Protein AF-A0A7V6TLB1-F1 (afdb_monomer)

Structure (mmCIF, N/CA/C/O backbone):
data_AF-A0A7V6TLB1-F1
#
_entry.id   AF-A0A7V6TLB1-F1
#
loop_
_atom_site.group_PDB
_atom_site.id
_atom_site.type_symbol
_atom_site.label_atom_id
_atom_site.label_alt_id
_atom_site.label_comp_id
_atom_site.label_asym_id
_atom_site.label_entity_id
_atom_site.label_seq_id
_atom_site.pdbx_PDB_ins_code
_atom_site.Cartn_x
_atom_site.Cartn_y
_atom_site.Cartn_z
_atom_site.occupancy
_atom_site.B_iso_or_equiv
_atom_site.auth_seq_id
_atom_site.auth_comp_id
_atom_site.auth_asym_id
_atom_site.auth_atom_id
_atom_site.pdbx_PDB_model_num
ATOM 1 N N . MET A 1 1 ? -1.130 -16.378 0.044 1.00 46.06 1 MET A N 1
ATOM 2 C CA . MET A 1 1 ? -2.454 -16.966 -0.266 1.00 46.06 1 MET A CA 1
ATOM 3 C C . MET A 1 1 ? -3.317 -15.870 -0.864 1.00 46.06 1 MET A C 1
ATOM 5 O O . MET A 1 1 ? -3.173 -14.735 -0.438 1.00 46.06 1 MET A O 1
ATOM 9 N N . ALA A 1 2 ? -4.160 -16.179 -1.850 1.00 62.59 2 ALA A N 1
ATOM 10 C CA . ALA A 1 2 ? -5.133 -15.219 -2.373 1.00 62.59 2 ALA A CA 1
ATOM 11 C C . ALA A 1 2 ? -6.343 -15.150 -1.426 1.00 62.59 2 ALA A C 1
ATOM 13 O O . ALA A 1 2 ? -6.939 -16.194 -1.153 1.00 62.59 2 ALA A O 1
ATOM 14 N N . SER A 1 3 ? -6.692 -13.961 -0.920 1.00 75.69 3 SER A N 1
ATOM 15 C CA . SER A 1 3 ? -7.915 -13.768 -0.132 1.00 75.69 3 SER A CA 1
ATOM 16 C C . SER A 1 3 ? -9.128 -13.601 -1.053 1.00 75.69 3 SER A C 1
ATOM 18 O O . SER A 1 3 ? -9.036 -13.065 -2.166 1.00 75.69 3 SER A O 1
ATOM 20 N N . ARG A 1 4 ? -10.270 -14.130 -0.609 1.00 82.75 4 ARG A N 1
ATOM 21 C CA . ARG A 1 4 ? -11.555 -14.032 -1.303 1.00 82.75 4 ARG A CA 1
ATOM 22 C C . ARG A 1 4 ? -12.578 -13.419 -0.365 1.00 82.75 4 ARG A C 1
ATOM 24 O O . ARG A 1 4 ? -12.630 -13.786 0.804 1.00 82.75 4 ARG A O 1
ATOM 31 N N . CYS A 1 5 ? -13.420 -12.560 -0.920 1.00 81.88 5 CYS A N 1
ATOM 32 C CA . CYS A 1 5 ? -14.507 -11.940 -0.177 1.00 81.88 5 CYS A CA 1
ATOM 33 C C . CYS A 1 5 ? -15.659 -12.929 0.046 1.00 81.88 5 CYS A C 1
ATOM 35 O O . CYS A 1 5 ? -15.690 -13.984 -0.596 1.00 81.88 5 CYS A O 1
ATOM 37 N N . PRO A 1 6 ? -16.670 -12.5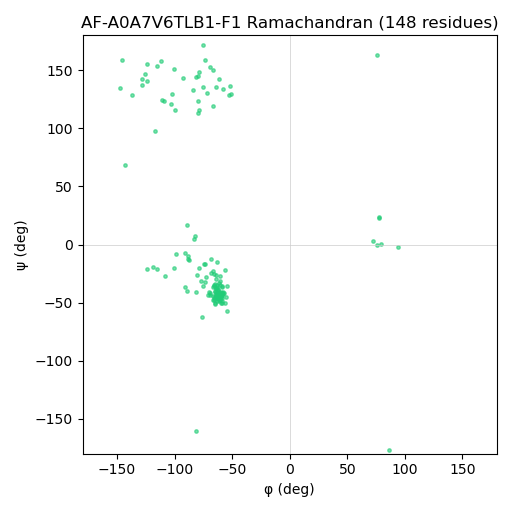80 0.864 1.00 82.31 6 PRO A N 1
ATOM 38 C CA . PRO A 1 6 ? -17.842 -13.432 1.085 1.00 82.31 6 PRO A CA 1
ATOM 39 C C . PRO A 1 6 ? -18.608 -13.813 -0.193 1.00 82.31 6 PRO A C 1
ATOM 41 O O . PRO A 1 6 ? -19.300 -14.823 -0.220 1.00 82.31 6 PRO A O 1
ATOM 44 N N . LEU A 1 7 ? -18.456 -13.036 -1.275 1.00 78.25 7 LEU A N 1
ATOM 45 C CA . LEU A 1 7 ? -19.025 -13.335 -2.596 1.00 78.25 7 LEU A CA 1
ATOM 46 C C . LEU A 1 7 ? -18.158 -14.301 -3.430 1.00 78.25 7 LEU A C 1
ATOM 48 O O . LEU A 1 7 ? -18.434 -14.520 -4.605 1.00 78.25 7 LEU A O 1
ATOM 52 N N . GLY A 1 8 ? -17.068 -14.831 -2.869 1.00 80.88 8 GLY A N 1
ATOM 53 C CA . GLY A 1 8 ? -16.131 -15.735 -3.539 1.00 80.88 8 GLY A CA 1
ATOM 54 C C . GLY A 1 8 ? -15.176 -15.061 -4.531 1.00 80.88 8 GLY A C 1
ATOM 55 O O . GLY A 1 8 ? -14.329 -15.741 -5.112 1.00 80.88 8 GLY A O 1
ATOM 56 N N . MET A 1 9 ? -15.261 -13.743 -4.725 1.00 83.25 9 MET A N 1
ATOM 57 C CA . MET A 1 9 ? -14.399 -12.994 -5.650 1.00 83.25 9 MET A CA 1
ATOM 58 C C . MET A 1 9 ? -13.018 -12.728 -5.035 1.00 83.25 9 MET A C 1
ATOM 60 O O . MET A 1 9 ? -12.951 -12.539 -3.816 1.00 83.25 9 MET A O 1
ATOM 64 N N . PRO A 1 10 ? -11.936 -12.669 -5.840 1.00 84.31 10 PRO A N 1
ATOM 65 C CA . PRO A 1 10 ? -10.642 -12.173 -5.376 1.00 84.31 10 PRO A CA 1
ATOM 66 C C . PRO A 1 10 ? -10.800 -10.803 -4.713 1.00 84.31 10 PRO A C 1
ATOM 68 O O . PRO A 1 10 ? -11.539 -9.957 -5.213 1.00 84.31 10 PRO A O 1
ATOM 71 N N . GLU A 1 11 ? -10.138 -10.592 -3.580 1.00 87.38 11 GLU A N 1
ATOM 72 C CA . GLU A 1 11 ? -10.157 -9.280 -2.925 1.00 87.38 11 GLU A CA 1
ATOM 73 C C . GLU A 1 11 ? -9.044 -8.381 -3.418 1.00 87.38 11 GLU A C 1
ATOM 75 O O . GLU A 1 11 ? -9.291 -7.202 -3.649 1.00 87.38 11 GLU A O 1
ATOM 80 N N . THR A 1 12 ? -7.857 -8.940 -3.635 1.00 90.38 12 THR A N 1
ATOM 81 C CA . THR A 1 12 ? -6.678 -8.188 -4.050 1.00 90.38 12 THR A CA 1
ATOM 82 C C . THR A 1 12 ? -6.044 -8.824 -5.277 1.00 90.38 12 THR A C 1
ATOM 84 O O . THR A 1 12 ? -5.881 -10.044 -5.339 1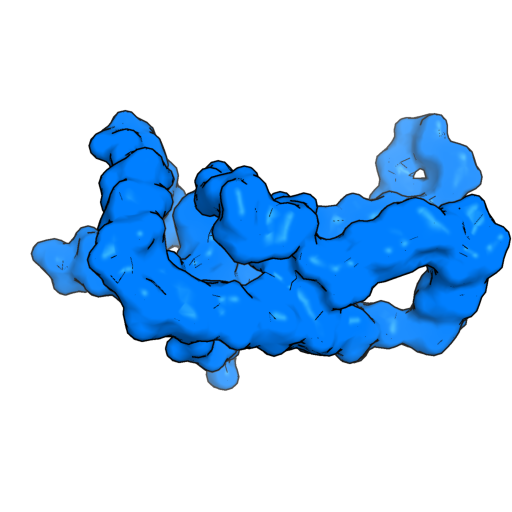.00 90.38 12 THR A O 1
ATOM 87 N N . ILE A 1 13 ? -5.645 -7.990 -6.235 1.00 90.94 13 ILE A N 1
ATOM 88 C CA . ILE A 1 13 ? -4.789 -8.380 -7.359 1.00 90.94 13 ILE A CA 1
ATOM 89 C C . ILE A 1 13 ? -3.416 -7.723 -7.235 1.00 90.94 13 ILE A C 1
ATOM 91 O O . ILE A 1 13 ? -3.263 -6.698 -6.570 1.00 90.94 13 ILE A O 1
ATOM 95 N N . ILE A 1 14 ? -2.432 -8.327 -7.896 1.00 91.06 14 ILE A N 1
ATOM 96 C CA . ILE A 1 14 ? -1.081 -7.789 -8.032 1.00 91.06 14 ILE A CA 1
ATOM 97 C C . ILE A 1 14 ? -0.956 -7.198 -9.434 1.00 91.06 14 ILE A C 1
ATOM 99 O O . ILE A 1 14 ? -1.291 -7.865 -10.412 1.00 91.06 14 ILE A O 1
ATOM 103 N N . THR A 1 15 ? -0.478 -5.964 -9.530 1.00 88.81 15 THR A N 1
ATOM 104 C CA . THR A 1 15 ? -0.220 -5.268 -10.794 1.00 88.81 15 THR A CA 1
ATOM 105 C C . THR A 1 15 ? 1.267 -4.991 -10.964 1.00 88.81 15 THR A C 1
ATOM 107 O O . THR A 1 15 ? 1.997 -4.851 -9.980 1.00 88.81 15 THR A O 1
ATOM 110 N N . SER A 1 16 ? 1.714 -4.877 -12.217 1.00 88.50 16 SER A N 1
ATOM 111 C CA . SER A 1 16 ? 3.099 -4.499 -12.501 1.00 88.50 16 SER A CA 1
ATOM 112 C C . SER A 1 16 ? 3.410 -3.092 -11.948 1.00 88.50 16 SER A C 1
ATOM 114 O O . SER A 1 16 ? 2.546 -2.209 -11.999 1.00 88.50 16 SER A O 1
ATOM 116 N N . PRO A 1 17 ? 4.627 -2.854 -11.419 1.00 87.06 17 PRO A N 1
ATOM 117 C CA . PRO A 1 17 ? 5.101 -1.535 -10.995 1.00 87.06 17 PRO A CA 1
ATOM 118 C C . PRO A 1 17 ? 5.222 -0.515 -12.127 1.00 87.06 17 PRO A C 1
ATOM 120 O O . PRO A 1 17 ? 5.367 0.675 -11.836 1.00 87.06 17 PRO A O 1
ATOM 123 N N . VAL A 1 18 ? 5.191 -0.976 -13.378 1.00 88.62 18 VAL A N 1
ATOM 124 C CA . VAL A 1 18 ? 5.143 -0.173 -14.600 1.00 88.62 18 VAL A CA 1
ATOM 125 C C . VAL A 1 18 ? 3.991 -0.652 -15.474 1.00 88.62 18 VAL A C 1
ATOM 127 O O . VAL A 1 18 ? 3.696 -1.843 -15.545 1.00 88.62 18 VAL A O 1
ATOM 130 N N . VAL A 1 19 ? 3.314 0.276 -16.134 1.00 88.00 19 VAL A N 1
ATOM 131 C CA . VAL A 1 19 ? 2.211 -0.029 -17.052 1.00 88.00 19 VAL A CA 1
ATOM 132 C C . VAL A 1 19 ? 2.498 0.566 -18.415 1.00 88.00 19 VAL A C 1
ATOM 134 O O . VAL A 1 19 ? 3.253 1.531 -18.521 1.00 88.00 19 VAL A O 1
ATOM 137 N N . THR A 1 20 ? 1.898 -0.003 -19.461 1.00 87.56 20 THR A N 1
ATOM 138 C CA . THR A 1 20 ? 1.976 0.568 -20.809 1.00 87.56 20 THR A CA 1
ATOM 139 C C . THR A 1 20 ? 1.584 2.035 -20.761 1.00 87.56 20 THR A C 1
ATOM 141 O O . THR A 1 20 ? 0.548 2.389 -20.191 1.00 87.56 20 THR A O 1
ATOM 144 N N . ALA A 1 21 ? 2.430 2.878 -21.342 1.00 86.12 21 ALA A N 1
ATOM 145 C CA . ALA A 1 21 ? 2.215 4.303 -21.274 1.00 86.12 21 ALA A CA 1
ATOM 146 C C . ALA A 1 21 ? 0.956 4.707 -22.041 1.00 86.12 21 ALA A C 1
ATOM 148 O O . ALA A 1 21 ? 0.546 4.082 -23.026 1.00 86.12 21 ALA A O 1
ATOM 149 N N . ARG A 1 22 ? 0.330 5.784 -21.575 1.00 86.81 22 ARG A N 1
ATOM 150 C CA . ARG A 1 22 ? -0.877 6.322 -22.199 1.00 86.81 22 ARG A CA 1
ATOM 151 C C . ARG A 1 22 ? -0.540 6.925 -23.567 1.00 86.81 22 ARG A C 1
ATOM 153 O O . ARG A 1 22 ? 0.575 7.414 -23.758 1.00 86.81 22 ARG A O 1
ATOM 160 N N . PRO A 1 23 ? -1.496 6.963 -24.513 1.00 87.38 23 PRO A N 1
ATOM 161 C CA . PRO A 1 23 ? -1.282 7.629 -25.793 1.00 87.38 23 PRO A CA 1
ATOM 162 C C . PRO A 1 23 ? -0.796 9.073 -25.603 1.00 87.38 23 PRO A C 1
ATOM 164 O O . PRO A 1 23 ? -1.413 9.843 -24.869 1.00 87.38 23 PRO A O 1
ATOM 167 N N . GLY A 1 24 ? 0.304 9.430 -26.271 1.00 83.88 24 GLY A N 1
ATOM 168 C CA . GLY A 1 24 ? 0.922 10.757 -26.172 1.00 83.88 24 GLY A CA 1
ATOM 169 C C . GLY A 1 24 ? 2.050 10.875 -25.141 1.00 83.88 24 GLY A C 1
ATOM 170 O O . GLY A 1 24 ? 2.666 11.935 -25.059 1.00 83.88 24 GLY A O 1
ATOM 171 N N . PHE A 1 25 ? 2.354 9.812 -24.393 1.00 84.31 25 PHE A N 1
ATOM 172 C CA . PHE A 1 25 ? 3.585 9.727 -23.607 1.00 84.31 25 PHE A CA 1
ATOM 173 C C . PHE A 1 25 ? 4.767 9.332 -24.507 1.00 84.31 25 PHE A C 1
ATOM 175 O O . PHE A 1 25 ? 4.588 8.588 -25.473 1.00 84.31 25 PHE A O 1
ATOM 182 N N . ALA A 1 26 ? 5.962 9.857 -24.233 1.00 83.31 26 ALA A N 1
ATOM 183 C CA . ALA A 1 26 ? 7.135 9.635 -25.084 1.00 83.31 26 ALA A CA 1
ATOM 184 C C . ALA A 1 26 ? 7.781 8.256 -24.845 1.00 83.31 26 ALA A C 1
ATOM 186 O O . ALA A 1 26 ? 8.538 7.752 -25.673 1.00 83.31 26 ALA A O 1
ATOM 187 N N . GLU A 1 27 ? 7.494 7.664 -23.696 1.00 85.38 27 GLU A N 1
ATOM 188 C CA . GLU A 1 27 ? 8.080 6.452 -23.161 1.00 85.38 27 GLU A CA 1
ATOM 189 C C . GLU A 1 27 ? 7.154 5.249 -23.394 1.00 85.38 27 GLU A C 1
ATOM 191 O O . GLU A 1 27 ? 5.936 5.410 -23.423 1.00 85.38 27 GLU A O 1
ATOM 196 N N . PRO A 1 28 ? 7.693 4.024 -23.523 1.00 83.81 28 PRO A N 1
ATOM 197 C CA . PRO A 1 28 ? 6.885 2.819 -23.727 1.00 83.81 28 PRO A CA 1
ATOM 198 C C . PRO A 1 28 ? 6.043 2.430 -22.499 1.00 83.81 28 PRO A C 1
ATOM 200 O O . PRO A 1 28 ? 5.015 1.761 -22.630 1.00 83.81 28 PRO A O 1
ATOM 203 N N . PHE A 1 29 ? 6.463 2.843 -21.303 1.00 86.06 29 PHE A N 1
ATOM 204 C CA . PHE A 1 29 ? 5.784 2.556 -20.043 1.00 86.06 29 PHE A CA 1
ATOM 205 C C . PHE A 1 29 ? 5.909 3.716 -19.050 1.00 86.06 29 PHE A C 1
ATOM 207 O O . PHE A 1 29 ? 6.807 4.548 -19.162 1.00 86.06 29 PHE A O 1
ATOM 214 N N . GLU A 1 30 ? 5.000 3.756 -18.075 1.00 85.44 30 GLU A N 1
ATOM 215 C CA . GLU A 1 30 ? 4.967 4.732 -16.982 1.00 85.44 30 GLU A CA 1
ATOM 216 C C . GLU A 1 30 ? 4.932 4.033 -15.605 1.00 85.44 30 GLU A C 1
ATOM 218 O O . GLU A 1 30 ? 4.340 2.953 -15.482 1.00 85.44 30 GLU A O 1
ATOM 223 N N . PRO A 1 31 ? 5.543 4.608 -14.548 1.00 84.50 31 PRO A N 1
ATOM 224 C CA . PRO A 1 31 ? 5.491 4.039 -13.206 1.00 84.50 31 PRO A CA 1
ATOM 225 C C . PRO A 1 31 ? 4.070 4.023 -12.651 1.00 84.50 31 PRO A C 1
ATOM 227 O O . PRO A 1 31 ? 3.350 5.021 -12.684 1.00 84.50 31 PRO A O 1
ATOM 230 N N . PHE A 1 32 ? 3.697 2.905 -12.041 1.00 84.94 32 PHE A N 1
ATOM 231 C CA . PHE A 1 32 ? 2.399 2.725 -11.416 1.00 84.94 32 PHE A CA 1
ATOM 232 C C . PHE A 1 32 ? 2.521 2.692 -9.889 1.00 84.94 32 PHE A C 1
ATOM 234 O O . PHE A 1 32 ? 3.275 1.880 -9.349 1.00 84.94 32 PHE A O 1
ATOM 241 N N . PRO A 1 33 ? 1.808 3.566 -9.156 1.00 77.50 33 PRO A N 1
ATOM 242 C CA . PRO A 1 33 ? 2.110 3.850 -7.753 1.00 77.50 33 PRO A CA 1
ATOM 243 C C . PRO A 1 33 ? 1.723 2.724 -6.789 1.00 77.50 33 PRO A C 1
ATOM 245 O O . PRO A 1 33 ? 2.146 2.729 -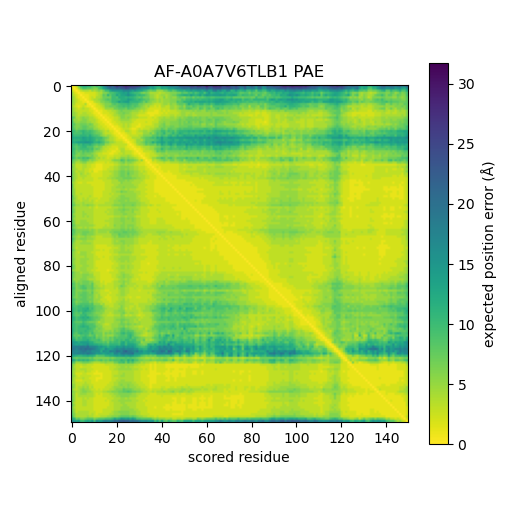5.636 1.00 77.50 33 PRO A O 1
ATOM 248 N N . THR A 1 34 ? 0.873 1.782 -7.194 1.00 82.50 34 THR A N 1
ATOM 249 C CA . THR A 1 34 ? 0.344 0.755 -6.288 1.00 82.50 34 THR A CA 1
ATOM 250 C C . THR A 1 34 ? 0.347 -0.610 -6.951 1.00 82.50 34 THR A C 1
ATOM 252 O O . THR A 1 34 ? -0.177 -0.757 -8.045 1.00 82.50 34 THR A O 1
ATOM 255 N N . VAL A 1 35 ? 0.929 -1.590 -6.261 1.00 89.62 35 VAL A N 1
ATOM 256 C CA . VAL A 1 35 ? 1.076 -2.981 -6.702 1.00 89.62 35 VAL A CA 1
ATOM 257 C C . VAL A 1 35 ? -0.102 -3.837 -6.247 1.00 89.62 35 VAL A C 1
ATOM 259 O O . VAL A 1 35 ? -0.533 -4.716 -6.981 1.00 89.62 35 VAL A O 1
ATOM 262 N N . PHE A 1 36 ? -0.641 -3.590 -5.050 1.00 91.38 36 PHE A N 1
ATOM 263 C CA . PHE A 1 36 ? -1.794 -4.324 -4.527 1.00 91.38 36 PHE A CA 1
ATOM 264 C C . PHE A 1 36 ? -3.072 -3.521 -4.722 1.00 91.38 36 PHE A C 1
ATOM 266 O O . PHE A 1 36 ? -3.241 -2.457 -4.131 1.00 91.38 36 PHE A O 1
ATOM 273 N N . TRP A 1 37 ? -3.979 -4.045 -5.540 1.00 90.38 37 TRP A N 1
ATOM 274 C CA . TRP A 1 37 ? -5.241 -3.390 -5.866 1.00 90.38 37 TRP A CA 1
ATOM 275 C C . TRP A 1 37 ? -6.418 -4.129 -5.265 1.00 90.38 37 TRP A C 1
ATOM 277 O O . TRP A 1 37 ? -6.615 -5.311 -5.545 1.00 90.38 37 TRP A O 1
ATOM 287 N N . LEU A 1 38 ? -7.222 -3.411 -4.482 1.00 91.94 38 LEU A N 1
ATOM 288 C CA . LEU A 1 38 ? -8.487 -3.922 -3.977 1.00 91.94 38 LEU A CA 1
ATOM 289 C C . LEU A 1 38 ? -9.496 -4.007 -5.129 1.00 91.94 38 LEU A C 1
ATOM 291 O O . LEU A 1 38 ? -9.684 -3.048 -5.873 1.00 91.94 38 LEU A O 1
ATOM 295 N N . THR A 1 39 ? -10.151 -5.153 -5.268 1.00 92.12 39 THR A N 1
ATOM 296 C CA . THR A 1 39 ? -11.063 -5.463 -6.382 1.00 92.12 39 THR A CA 1
ATOM 297 C C . THR A 1 39 ? -12.461 -5.855 -5.924 1.00 92.12 39 THR A C 1
ATOM 299 O O . THR A 1 39 ? -13.412 -5.704 -6.690 1.00 92.12 39 THR A O 1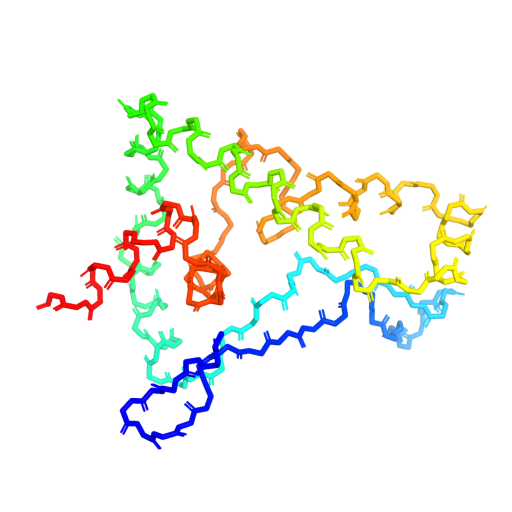
ATOM 302 N N . CYS A 1 40 ? -12.635 -6.297 -4.674 1.00 91.38 40 CYS A N 1
ATOM 303 C CA . CYS A 1 40 ? -13.958 -6.614 -4.144 1.00 91.38 40 CYS A CA 1
ATOM 304 C C . CYS A 1 40 ? -14.820 -5.337 -4.024 1.00 91.38 40 CYS A C 1
ATOM 306 O O . CYS A 1 40 ? -14.486 -4.461 -3.222 1.00 91.38 40 CYS A O 1
ATOM 308 N N . PRO A 1 41 ? -15.975 -5.232 -4.715 1.00 91.19 41 PRO A N 1
ATOM 309 C CA . PRO A 1 41 ? -16.815 -4.032 -4.655 1.00 91.19 41 PRO A CA 1
ATOM 310 C C . PRO A 1 41 ? -17.351 -3.725 -3.253 1.00 91.19 41 PRO A C 1
ATOM 312 O O . PRO A 1 41 ? -17.534 -2.561 -2.905 1.00 91.19 41 PRO A O 1
ATOM 315 N N . GLY A 1 42 ? -17.618 -4.761 -2.450 1.00 91.12 42 GLY A N 1
ATOM 316 C CA . GLY A 1 42 ? -18.054 -4.606 -1.061 1.00 91.12 42 GLY A CA 1
ATOM 317 C C . GLY A 1 42 ? -16.965 -3.970 -0.202 1.00 91.12 42 GLY A C 1
ATOM 318 O O . GLY A 1 42 ? -17.213 -2.952 0.438 1.00 91.12 42 GLY A O 1
ATOM 319 N N . ALA A 1 43 ? -15.751 -4.518 -0.274 1.00 92.06 43 ALA A N 1
ATOM 320 C CA . ALA A 1 43 ? -14.593 -3.991 0.434 1.00 92.06 43 ALA A CA 1
ATOM 321 C C . ALA A 1 43 ? -14.252 -2.561 -0.012 1.00 92.06 43 ALA A C 1
ATOM 323 O O . ALA A 1 43 ? -14.061 -1.693 0.831 1.00 92.06 43 ALA A O 1
ATOM 324 N N . ILE A 1 44 ? -14.260 -2.284 -1.322 1.00 94.44 44 ILE A N 1
ATOM 325 C CA . ILE A 1 44 ? -14.020 -0.937 -1.862 1.00 94.44 44 ILE A CA 1
ATOM 326 C C . ILE A 1 44 ? -15.001 0.068 -1.258 1.00 94.44 44 ILE A C 1
ATOM 328 O O . ILE A 1 44 ? -14.567 1.093 -0.739 1.00 94.44 44 ILE A O 1
ATOM 332 N N . ARG A 1 45 ? -16.309 -0.232 -1.275 1.00 94.81 45 ARG A N 1
ATOM 333 C CA . ARG A 1 45 ? -17.330 0.661 -0.704 1.00 94.81 45 ARG A CA 1
ATOM 334 C C . ARG A 1 45 ? -17.144 0.874 0.795 1.00 94.81 45 ARG A C 1
ATOM 336 O O . ARG A 1 45 ? -17.305 1.996 1.264 1.00 94.81 45 ARG A O 1
ATOM 343 N N . ALA A 1 46 ? -16.823 -0.184 1.533 1.00 94.94 46 ALA A N 1
ATOM 344 C CA . ALA A 1 46 ? -16.643 -0.103 2.975 1.00 94.94 46 ALA A CA 1
ATOM 345 C C . ALA A 1 46 ? -15.415 0.750 3.343 1.00 94.94 46 ALA A C 1
ATOM 347 O O . ALA A 1 46 ? -15.520 1.654 4.167 1.00 94.94 46 ALA A O 1
ATOM 348 N N . VAL A 1 47 ? -14.288 0.554 2.651 1.00 96.06 47 VAL A N 1
ATOM 349 C CA . VAL A 1 47 ? -13.090 1.390 2.818 1.00 96.06 47 VAL A CA 1
ATOM 350 C C . VAL A 1 47 ? -13.359 2.841 2.409 1.00 96.06 47 VAL A C 1
ATOM 352 O O . VAL A 1 47 ? -12.996 3.753 3.144 1.00 96.06 47 VAL A O 1
ATOM 355 N N . SER A 1 48 ? -14.054 3.081 1.292 1.00 96.06 48 SER A N 1
ATOM 356 C CA . SER A 1 48 ? -14.417 4.441 0.865 1.00 96.06 48 SER A CA 1
ATOM 357 C C . SER A 1 48 ? -15.288 5.167 1.890 1.00 96.06 48 SER A C 1
ATOM 359 O O . SER A 1 48 ? -15.156 6.376 2.061 1.00 96.06 48 SER A O 1
ATOM 361 N N . ARG A 1 49 ? -16.167 4.445 2.595 1.00 97.06 49 ARG A N 1
ATOM 362 C CA . ARG A 1 49 ? -16.942 5.019 3.697 1.00 97.06 49 ARG A CA 1
ATOM 363 C C . ARG A 1 49 ? -16.034 5.457 4.847 1.00 97.06 49 ARG A C 1
ATOM 365 O O . ARG A 1 49 ? -16.209 6.566 5.341 1.00 97.06 49 ARG A O 1
ATOM 372 N N . LEU A 1 50 ? -15.050 4.640 5.229 1.00 97.12 50 LEU A N 1
ATOM 373 C CA . LEU A 1 50 ? -14.080 5.028 6.257 1.00 97.12 50 LEU A CA 1
ATOM 374 C C . LEU A 1 50 ? -13.302 6.291 5.846 1.00 97.12 50 LEU A C 1
ATOM 376 O O . LEU A 1 50 ? -13.138 7.218 6.638 1.00 97.12 50 LEU A O 1
ATOM 380 N N . GLU A 1 51 ? -12.854 6.375 4.594 1.00 96.19 51 GLU A N 1
ATOM 381 C CA . GLU A 1 51 ? -12.172 7.577 4.100 1.00 96.19 51 GLU A CA 1
ATOM 382 C C . GLU A 1 51 ? -13.070 8.821 4.177 1.00 96.19 51 GLU A C 1
ATOM 384 O O . GLU A 1 51 ? -12.628 9.861 4.666 1.00 96.19 51 GLU A O 1
ATOM 389 N N . ALA A 1 52 ? -14.344 8.704 3.786 1.00 96.12 52 ALA A N 1
ATOM 390 C CA . ALA A 1 52 ? -15.319 9.792 3.880 1.00 96.12 52 ALA A CA 1
ATOM 391 C C . ALA A 1 52 ? -15.614 10.225 5.331 1.00 96.12 52 ALA A C 1
ATOM 393 O O . ALA A 1 52 ? -15.907 11.390 5.584 1.00 96.12 52 ALA A O 1
ATOM 394 N N . GLU A 1 53 ? -15.501 9.308 6.293 1.00 96.75 53 GLU A N 1
ATOM 395 C CA . GLU A 1 53 ? -15.635 9.569 7.735 1.00 96.75 53 GLU A CA 1
ATOM 396 C C . GLU A 1 53 ? -14.341 10.125 8.380 1.00 96.75 53 GLU A C 1
ATOM 398 O O . GLU A 1 53 ? -14.254 10.268 9.607 1.00 96.75 53 GLU A O 1
ATOM 403 N N . GLY A 1 54 ? -13.323 10.441 7.569 1.00 95.62 54 GLY A N 1
ATOM 404 C CA . GLY A 1 54 ? -12.077 11.067 8.013 1.00 95.62 54 GLY A CA 1
ATOM 405 C C . GLY A 1 54 ? -11.104 10.107 8.698 1.00 95.62 54 GLY A C 1
ATOM 406 O O . GLY A 1 54 ? -10.255 10.541 9.479 1.00 95.62 54 GLY A O 1
ATOM 407 N N . TRP A 1 55 ? -11.212 8.798 8.446 1.00 96.56 55 TRP A N 1
ATOM 408 C CA . TRP A 1 55 ? -10.337 7.814 9.091 1.00 96.56 55 TRP A CA 1
ATOM 409 C C . TRP A 1 55 ? -8.871 7.915 8.671 1.00 96.56 55 TRP A C 1
ATOM 411 O O . TRP A 1 55 ? -8.023 7.520 9.461 1.00 96.56 55 TRP A O 1
ATOM 421 N N . ILE A 1 56 ? -8.549 8.488 7.504 1.00 93.94 56 ILE A N 1
ATOM 422 C CA . ILE A 1 56 ? -7.151 8.728 7.099 1.00 93.94 56 ILE A CA 1
ATOM 423 C C . ILE A 1 56 ? -6.427 9.539 8.178 1.00 93.94 56 ILE A C 1
ATOM 425 O O . ILE A 1 56 ? -5.479 9.041 8.775 1.00 93.94 56 ILE A O 1
ATOM 429 N N . THR A 1 57 ? -6.948 10.720 8.517 1.00 93.69 57 THR A N 1
ATOM 430 C CA . THR A 1 57 ? -6.345 11.598 9.528 1.00 93.69 57 THR A CA 1
ATOM 431 C C . THR A 1 57 ? -6.303 10.942 10.907 1.00 93.69 57 THR A C 1
ATOM 433 O O . THR A 1 57 ? -5.304 11.049 11.608 1.00 93.69 57 THR A O 1
ATOM 436 N N . LYS A 1 58 ? -7.348 10.198 11.296 1.00 95.50 58 LYS A N 1
ATOM 437 C CA . LYS A 1 58 ? -7.362 9.475 12.582 1.00 95.50 58 LYS A CA 1
ATOM 438 C C . LYS A 1 58 ? -6.262 8.413 12.655 1.00 95.50 58 LYS A C 1
ATOM 440 O O . LYS A 1 58 ? -5.621 8.268 13.693 1.00 95.50 58 LYS A O 1
ATOM 445 N N . LEU A 1 59 ? -6.055 7.661 11.573 1.00 95.25 59 LEU A N 1
ATOM 446 C CA . LEU A 1 59 ? -5.016 6.635 11.511 1.00 95.25 59 LEU A CA 1
ATOM 447 C C . LEU A 1 59 ? -3.615 7.245 11.385 1.00 95.25 59 LEU A C 1
ATOM 449 O O . LEU A 1 59 ? -2.685 6.682 11.948 1.00 95.25 59 LEU A O 1
ATOM 453 N N . GLU A 1 60 ? -3.463 8.395 10.723 1.00 93.69 60 GLU A N 1
ATOM 454 C CA . GLU A 1 60 ? -2.215 9.171 10.724 1.00 93.69 60 GLU A CA 1
ATOM 455 C C . GLU A 1 60 ? -1.845 9.639 12.133 1.00 93.69 60 GLU A C 1
ATOM 457 O O . GLU A 1 60 ? -0.720 9.413 12.572 1.00 93.69 60 GLU A O 1
ATOM 462 N N . THR A 1 61 ? -2.792 10.232 12.869 1.00 94.06 61 THR A N 1
ATOM 463 C CA . THR A 1 61 ? -2.581 10.637 14.267 1.00 94.06 61 THR A CA 1
ATOM 464 C C . THR A 1 61 ? -2.203 9.439 15.127 1.00 94.06 61 THR A C 1
ATOM 466 O O . THR A 1 61 ? -1.180 9.471 15.802 1.00 94.06 61 THR A O 1
ATOM 469 N N . ARG A 1 62 ? -2.959 8.339 15.027 1.00 94.69 62 ARG A N 1
ATOM 470 C CA . ARG A 1 62 ? -2.650 7.102 15.751 1.00 94.69 62 ARG A CA 1
ATOM 471 C C . ARG A 1 62 ? -1.249 6.578 15.432 1.00 94.69 62 ARG A C 1
ATOM 473 O O . ARG A 1 62 ? -0.557 6.115 16.328 1.00 94.69 62 ARG A O 1
ATOM 480 N N . LEU A 1 63 ? -0.842 6.627 14.165 1.00 93.75 63 LEU A N 1
ATOM 481 C CA . LEU A 1 63 ? 0.480 6.187 13.731 1.00 93.75 63 LEU A CA 1
ATOM 482 C C . LEU A 1 63 ? 1.598 7.076 14.287 1.00 93.75 63 LEU A C 1
ATOM 484 O O . LEU A 1 63 ? 2.659 6.563 14.623 1.00 93.75 63 LEU A O 1
ATOM 488 N N . ALA A 1 64 ? 1.364 8.384 14.390 1.00 91.81 64 ALA A N 1
ATOM 489 C CA . ALA A 1 64 ? 2.321 9.332 14.957 1.00 91.81 64 ALA A CA 1
ATOM 490 C C . ALA A 1 64 ? 2.451 9.217 16.487 1.00 91.81 64 ALA A C 1
ATOM 492 O O . ALA A 1 64 ? 3.500 9.539 17.041 1.00 91.81 64 ALA A O 1
ATOM 493 N N . GLU A 1 65 ? 1.396 8.771 17.170 1.00 94.50 65 GLU A N 1
ATOM 494 C CA . GLU A 1 65 ? 1.353 8.620 18.630 1.00 94.50 65 GLU A CA 1
ATOM 495 C C . GLU A 1 65 ? 1.875 7.259 19.127 1.00 94.50 65 GLU A C 1
ATOM 497 O O . GLU A 1 65 ? 2.136 7.106 20.320 1.00 94.50 65 GLU A O 1
ATOM 502 N N . ASP A 1 66 ? 2.046 6.279 18.235 1.00 94.31 66 ASP A N 1
ATOM 503 C CA . ASP A 1 66 ? 2.464 4.910 18.554 1.00 94.31 66 ASP A CA 1
ATOM 504 C C . ASP A 1 66 ? 3.828 4.584 17.902 1.00 94.31 66 ASP A C 1
ATOM 506 O O . ASP A 1 66 ? 3.885 4.211 16.724 1.00 94.31 66 ASP A O 1
ATOM 510 N N . PRO A 1 67 ? 4.946 4.688 18.654 1.00 93.94 67 PRO A N 1
ATOM 511 C CA . PRO A 1 67 ? 6.286 4.412 18.133 1.00 93.94 67 PRO A CA 1
ATOM 512 C C . PRO A 1 67 ? 6.474 2.979 17.617 1.00 93.94 67 PRO A C 1
ATOM 514 O O . PRO A 1 67 ? 7.246 2.753 16.681 1.00 93.94 67 PRO A O 1
ATOM 517 N N . GLU A 1 68 ? 5.775 2.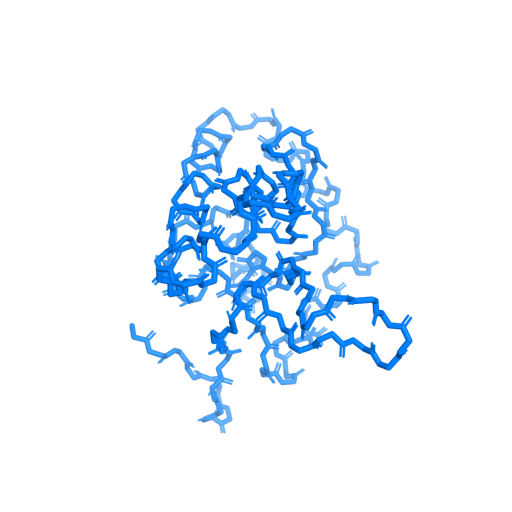000 18.200 1.00 94.56 68 GLU A N 1
ATOM 518 C CA . GLU A 1 68 ? 5.845 0.611 17.740 1.00 94.56 68 GLU A CA 1
ATOM 519 C C . GLU A 1 68 ? 5.139 0.462 16.390 1.00 94.56 68 GLU A C 1
ATOM 521 O O . GLU A 1 68 ? 5.685 -0.147 15.464 1.00 94.56 68 GLU A O 1
ATOM 526 N N . ALA A 1 69 ? 3.959 1.073 16.236 1.00 93.38 69 ALA A N 1
ATOM 527 C CA . ALA A 1 69 ? 3.253 1.105 14.959 1.00 93.38 69 ALA A CA 1
ATOM 528 C C . ALA A 1 69 ? 4.035 1.873 13.888 1.00 93.38 69 ALA A C 1
ATOM 530 O O . ALA A 1 69 ? 4.060 1.434 12.735 1.00 93.38 69 ALA A O 1
ATOM 531 N N . GLN A 1 70 ? 4.707 2.968 14.251 1.00 93.31 70 GLN A N 1
ATOM 532 C CA . GLN A 1 70 ? 5.566 3.719 13.338 1.00 93.31 70 GLN A CA 1
ATOM 533 C C . GLN A 1 70 ? 6.730 2.858 12.834 1.00 93.31 70 GLN A C 1
ATOM 535 O O . GLN A 1 70 ? 6.947 2.765 11.625 1.00 93.31 70 GLN A O 1
ATOM 540 N N . SER A 1 71 ? 7.422 2.148 13.731 1.00 93.56 71 SER A N 1
ATOM 541 C CA . SER A 1 71 ? 8.500 1.224 13.356 1.00 93.56 71 SER A CA 1
ATOM 542 C C . SER A 1 71 ? 7.997 0.082 12.461 1.00 93.56 71 SER A C 1
ATOM 544 O O . SER A 1 71 ? 8.601 -0.232 11.429 1.00 93.56 71 SER A O 1
ATOM 546 N N . ALA A 1 72 ? 6.841 -0.500 12.797 1.00 94.00 72 ALA A N 1
ATOM 547 C CA . ALA A 1 72 ? 6.201 -1.528 11.981 1.00 94.00 72 ALA A CA 1
ATOM 548 C C . ALA A 1 72 ? 5.784 -0.996 10.599 1.00 94.00 72 ALA A C 1
ATOM 550 O O . ALA A 1 72 ? 5.879 -1.712 9.600 1.00 94.00 72 ALA A O 1
ATOM 551 N N . TYR A 1 73 ? 5.340 0.259 10.519 1.00 93.38 73 TYR A N 1
ATOM 552 C CA . TYR A 1 73 ? 4.965 0.901 9.267 1.00 93.38 73 TYR A CA 1
ATOM 553 C C . TYR A 1 73 ? 6.177 1.172 8.377 1.00 93.38 73 TYR A C 1
ATOM 555 O O . TYR A 1 73 ? 6.138 0.865 7.187 1.00 93.38 73 TYR A O 1
ATOM 563 N N . GLU A 1 74 ? 7.278 1.659 8.942 1.00 92.00 74 GLU A N 1
ATOM 564 C CA . GLU A 1 74 ? 8.540 1.831 8.221 1.00 92.00 74 GLU A CA 1
ATOM 565 C C . GLU A 1 74 ? 9.059 0.514 7.641 1.00 92.00 74 GLU A C 1
ATOM 567 O O . GLU A 1 74 ? 9.467 0.459 6.478 1.00 92.00 74 GLU A O 1
ATOM 572 N N . GLU A 1 75 ? 8.995 -0.569 8.416 1.00 92.94 75 GLU A N 1
ATOM 573 C CA . GLU A 1 75 ? 9.345 -1.900 7.924 1.00 92.94 75 GLU A CA 1
ATOM 574 C C . GLU A 1 75 ? 8.377 -2.376 6.834 1.00 92.94 75 GLU A C 1
ATOM 576 O O . GLU A 1 75 ? 8.802 -2.932 5.819 1.00 92.94 75 GLU A O 1
ATOM 581 N N . ALA A 1 76 ? 7.075 -2.114 6.981 1.00 92.50 76 ALA A N 1
ATOM 582 C CA . ALA A 1 76 ? 6.090 -2.442 5.957 1.00 92.50 76 ALA A CA 1
ATOM 583 C C . ALA A 1 76 ? 6.343 -1.685 4.641 1.00 92.50 76 ALA A C 1
ATOM 585 O O . ALA A 1 76 ? 6.201 -2.294 3.575 1.00 92.50 76 ALA A O 1
ATOM 586 N N . VAL A 1 77 ? 6.756 -0.412 4.714 1.00 90.44 77 VAL A N 1
ATOM 587 C CA . VAL A 1 77 ? 7.161 0.427 3.573 1.00 90.44 77 VAL A CA 1
ATOM 588 C C . VAL A 1 77 ? 8.422 -0.130 2.910 1.00 90.44 77 VAL A C 1
ATOM 590 O O . VAL A 1 77 ? 8.395 -0.388 1.707 1.00 90.44 77 VAL A O 1
ATOM 593 N N . ARG A 1 78 ? 9.488 -0.417 3.673 1.00 90.94 78 ARG A N 1
ATOM 594 C CA . ARG A 1 78 ? 10.720 -1.031 3.133 1.00 90.94 78 ARG A CA 1
ATOM 595 C C . ARG A 1 78 ? 10.444 -2.379 2.471 1.00 90.94 78 ARG A C 1
ATOM 597 O O . ARG A 1 78 ? 10.888 -2.638 1.355 1.00 90.94 78 ARG A O 1
ATOM 604 N N . SER A 1 79 ? 9.664 -3.232 3.132 1.00 92.25 79 SER A N 1
ATOM 605 C CA . SER A 1 79 ? 9.292 -4.540 2.598 1.00 92.25 79 SER A CA 1
ATOM 606 C C . SER A 1 79 ? 8.412 -4.425 1.348 1.00 92.25 79 SER A C 1
ATOM 608 O O . SER A 1 79 ? 8.528 -5.262 0.454 1.00 92.25 79 SER A O 1
ATOM 610 N N . TYR A 1 80 ? 7.540 -3.414 1.266 1.00 91.31 80 TYR A N 1
ATOM 611 C CA . TYR A 1 80 ? 6.732 -3.143 0.074 1.00 91.31 80 TYR A CA 1
ATOM 612 C C . TYR A 1 80 ? 7.608 -2.715 -1.106 1.00 91.31 80 TYR A C 1
ATOM 614 O O . TYR A 1 80 ? 7.488 -3.273 -2.193 1.00 91.31 80 TYR A O 1
ATOM 622 N N . ALA A 1 81 ? 8.520 -1.773 -0.876 1.00 89.94 81 ALA A N 1
ATOM 623 C CA . ALA A 1 81 ? 9.476 -1.293 -1.864 1.00 89.94 81 ALA A CA 1
ATOM 624 C C . ALA A 1 81 ? 10.377 -2.419 -2.408 1.00 89.94 81 ALA A C 1
ATOM 626 O O . ALA A 1 81 ? 10.589 -2.528 -3.617 1.00 89.94 81 ALA A O 1
ATOM 627 N N . ALA A 1 82 ? 10.852 -3.311 -1.533 1.00 90.44 82 ALA A N 1
ATOM 628 C CA . ALA A 1 82 ? 11.604 -4.496 -1.939 1.00 90.44 82 ALA A CA 1
ATOM 629 C C . ALA A 1 82 ? 10.750 -5.450 -2.790 1.00 90.44 82 ALA A C 1
ATOM 631 O O . ALA A 1 82 ? 11.188 -5.890 -3.850 1.00 90.44 82 ALA A O 1
ATOM 632 N N . PHE A 1 83 ? 9.510 -5.732 -2.374 1.00 91.19 83 PHE A N 1
ATOM 633 C CA . PHE A 1 83 ? 8.591 -6.575 -3.146 1.00 91.19 83 PHE A CA 1
ATOM 634 C C . PHE A 1 83 ? 8.282 -5.974 -4.521 1.00 91.19 83 PHE A C 1
ATOM 636 O O . PHE A 1 83 ? 8.287 -6.686 -5.522 1.00 91.19 83 PHE A O 1
ATOM 643 N N . ARG A 1 84 ? 8.078 -4.656 -4.591 1.00 90.25 84 ARG A N 1
ATOM 644 C CA . ARG A 1 84 ? 7.824 -3.941 -5.842 1.00 90.25 84 ARG A CA 1
ATOM 645 C C . ARG A 1 84 ? 8.959 -4.142 -6.846 1.00 90.25 84 ARG A C 1
ATOM 647 O O . ARG A 1 84 ? 8.678 -4.389 -8.011 1.00 90.25 84 ARG A O 1
ATOM 654 N N . GLN A 1 85 ? 10.214 -4.119 -6.402 1.00 88.75 85 GLN A N 1
ATOM 655 C CA . GLN A 1 85 ? 11.367 -4.378 -7.274 1.00 88.75 85 GLN A CA 1
ATOM 656 C C . GLN A 1 85 ? 11.362 -5.799 -7.855 1.00 88.75 85 GLN A C 1
ATOM 658 O O . GLN A 1 85 ? 11.723 -5.976 -9.012 1.00 88.75 85 GLN A O 1
ATOM 663 N N . THR A 1 86 ? 10.888 -6.800 -7.102 1.00 90.69 86 THR A N 1
ATOM 664 C CA . THR A 1 86 ? 10.835 -8.196 -7.586 1.00 90.69 86 THR A CA 1
ATOM 665 C C . THR A 1 86 ? 9.833 -8.438 -8.715 1.00 90.69 86 THR A C 1
ATOM 667 O O . THR A 1 86 ? 9.862 -9.498 -9.334 1.00 90.69 86 THR A O 1
ATOM 670 N N . LEU A 1 87 ? 8.937 -7.482 -8.975 1.00 90.62 87 LEU A N 1
ATOM 671 C CA . LEU A 1 87 ? 7.940 -7.579 -10.041 1.00 90.62 87 LEU A CA 1
ATOM 672 C C . LEU A 1 87 ? 8.420 -7.003 -11.375 1.00 90.62 87 LEU A C 1
ATOM 674 O O . LEU A 1 87 ? 7.704 -7.135 -12.363 1.00 90.62 87 LEU A O 1
ATOM 678 N N . LEU A 1 88 ? 9.585 -6.354 -11.401 1.00 89.50 88 LEU A N 1
ATOM 679 C CA . LEU A 1 88 ? 10.186 -5.851 -12.630 1.00 89.50 88 LEU A CA 1
ATOM 680 C C . LEU A 1 88 ? 11.142 -6.879 -13.218 1.00 89.50 88 LEU A C 1
ATOM 682 O O . LEU A 1 88 ? 11.878 -7.561 -12.504 1.00 89.50 88 LEU A O 1
ATOM 686 N N . THR A 1 89 ? 11.158 -6.948 -14.540 1.00 89.69 89 THR A N 1
ATOM 687 C CA . THR A 1 89 ? 12.178 -7.684 -15.282 1.00 89.69 89 THR A CA 1
ATOM 688 C C . THR A 1 89 ? 13.515 -6.939 -15.251 1.00 89.69 89 THR A C 1
ATOM 690 O O . THR A 1 89 ? 13.573 -5.722 -15.053 1.00 89.69 89 THR A O 1
ATOM 693 N N . GLU A 1 90 ? 14.616 -7.659 -15.486 1.00 88.69 90 GLU A N 1
ATOM 694 C CA . GLU A 1 90 ? 15.936 -7.027 -15.610 1.00 88.69 90 GLU A CA 1
ATOM 695 C C . GLU A 1 90 ? 15.985 -5.984 -16.733 1.00 88.69 90 GLU A C 1
ATOM 697 O O . GLU A 1 90 ? 16.652 -4.961 -16.588 1.00 88.69 90 GLU A O 1
ATOM 702 N N . ASP A 1 91 ? 15.287 -6.236 -17.841 1.00 89.75 91 ASP A N 1
ATOM 703 C CA . ASP A 1 91 ? 15.266 -5.336 -18.994 1.00 89.75 91 ASP A CA 1
ATOM 704 C C . ASP A 1 91 ? 14.505 -4.044 -18.681 1.00 89.75 91 ASP A C 1
ATOM 706 O O . ASP A 1 91 ? 14.978 -2.957 -19.017 1.00 89.75 91 ASP A O 1
ATOM 710 N N . GLU A 1 92 ? 13.373 -4.134 -17.973 1.00 88.75 92 GLU A N 1
ATOM 711 C CA . GLU A 1 92 ? 12.647 -2.956 -17.486 1.00 88.75 92 GLU A CA 1
ATOM 712 C C . GLU A 1 92 ? 13.508 -2.140 -16.519 1.00 88.75 92 GLU A C 1
ATOM 714 O O . GLU A 1 92 ? 13.610 -0.925 -16.676 1.00 88.75 92 GLU A O 1
ATOM 719 N N . LEU A 1 93 ? 14.178 -2.791 -15.561 1.00 86.38 93 LEU A N 1
ATOM 720 C CA . LEU A 1 93 ? 15.061 -2.111 -14.607 1.00 86.38 93 LEU A CA 1
ATOM 721 C C . LEU A 1 93 ? 16.208 -1.377 -15.311 1.00 86.38 93 LEU A C 1
ATOM 723 O O . LEU A 1 93 ? 16.388 -0.181 -15.082 1.00 86.38 93 LEU A O 1
ATOM 727 N N . LYS A 1 94 ? 16.933 -2.058 -16.208 1.00 89.12 94 LYS A N 1
ATOM 728 C CA . LYS A 1 94 ? 18.033 -1.461 -16.987 1.00 89.12 94 LYS A CA 1
ATOM 729 C C . LYS A 1 94 ? 17.545 -0.297 -17.845 1.00 89.12 94 LYS A C 1
ATOM 731 O O . LYS A 1 94 ? 18.219 0.727 -17.945 1.00 89.12 94 LYS A O 1
ATOM 736 N N . TRP A 1 95 ? 16.371 -0.430 -18.466 1.00 89.56 95 TRP A N 1
ATOM 737 C CA . TRP A 1 95 ? 15.807 0.642 -19.279 1.00 89.56 95 TRP A CA 1
ATOM 738 C C . TRP A 1 95 ? 15.454 1.867 -18.432 1.00 89.56 95 TRP A C 1
ATOM 740 O O . TRP A 1 95 ? 15.811 2.983 -18.818 1.00 89.56 95 TRP A O 1
ATOM 750 N N . ILE A 1 96 ? 14.790 1.667 -17.286 1.00 88.19 96 ILE A N 1
ATOM 751 C CA . ILE A 1 96 ? 14.389 2.744 -16.367 1.00 88.19 96 ILE A CA 1
ATOM 752 C C . ILE A 1 96 ? 15.624 3.481 -15.857 1.00 88.19 96 ILE A C 1
ATOM 754 O O . ILE A 1 96 ? 15.669 4.707 -15.930 1.00 88.19 96 ILE A O 1
ATOM 758 N N . GLU A 1 97 ? 16.637 2.746 -15.402 1.00 87.62 97 GLU A N 1
ATOM 759 C CA . GLU A 1 97 ? 17.890 3.317 -14.906 1.00 87.62 97 GLU A CA 1
ATOM 760 C C . GLU A 1 97 ? 18.595 4.162 -15.981 1.00 87.62 97 GLU A C 1
ATOM 762 O O . GLU A 1 97 ? 19.048 5.269 -15.696 1.00 87.62 97 GLU A O 1
ATOM 767 N N . ALA A 1 98 ? 18.618 3.699 -17.235 1.00 88.38 98 ALA A N 1
ATOM 768 C CA . ALA A 1 98 ? 19.277 4.406 -18.332 1.00 88.38 98 ALA A CA 1
ATOM 769 C C . ALA A 1 98 ? 18.509 5.640 -18.849 1.00 88.38 98 ALA A C 1
ATOM 771 O O . ALA A 1 98 ? 19.132 6.625 -19.245 1.00 88.38 98 ALA A O 1
ATOM 772 N N . HIS A 1 99 ? 17.171 5.605 -18.882 1.00 87.50 99 HIS A N 1
ATOM 773 C CA . HIS A 1 99 ? 16.364 6.630 -19.569 1.00 87.50 99 HIS A CA 1
ATOM 774 C C . HIS A 1 99 ? 15.600 7.560 -18.621 1.00 87.50 99 HIS A C 1
ATOM 776 O O . HIS A 1 99 ? 15.288 8.703 -18.981 1.00 87.50 99 HIS A O 1
ATOM 782 N N . ARG A 1 100 ? 15.259 7.082 -17.420 1.00 86.50 100 ARG A N 1
ATOM 783 C CA . ARG A 1 100 ? 14.466 7.803 -16.417 1.00 86.50 100 ARG A CA 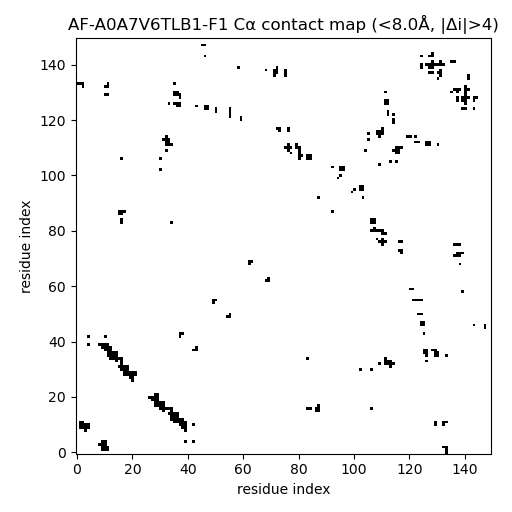1
ATOM 784 C C . ARG A 1 100 ? 14.980 7.504 -14.993 1.00 86.50 100 ARG A C 1
ATOM 786 O O . ARG A 1 100 ? 14.246 6.915 -14.201 1.00 86.50 100 ARG A O 1
ATOM 793 N N . PRO A 1 101 ? 16.191 7.968 -14.619 1.00 84.12 101 PRO A N 1
ATOM 794 C CA . PRO A 1 101 ? 16.777 7.694 -13.300 1.00 84.12 101 PRO A CA 1
ATOM 795 C C . PRO A 1 101 ? 15.872 8.102 -12.128 1.00 84.12 101 PRO A C 1
ATOM 797 O O . PRO A 1 101 ? 15.7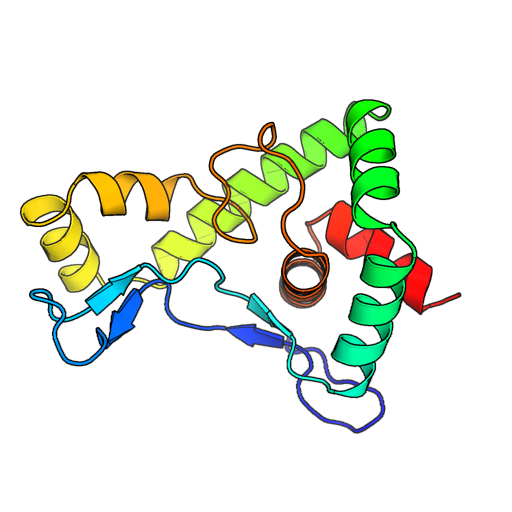63 7.385 -11.144 1.00 84.12 101 PRO A O 1
ATOM 800 N N . SER A 1 102 ? 15.121 9.199 -12.262 1.00 83.69 102 SER A N 1
ATOM 801 C CA . SER A 1 102 ? 14.179 9.637 -11.225 1.00 83.69 102 SER A CA 1
ATOM 802 C C . SER A 1 102 ? 13.026 8.655 -10.980 1.00 83.69 102 SER A C 1
ATOM 804 O O . SER A 1 102 ? 12.468 8.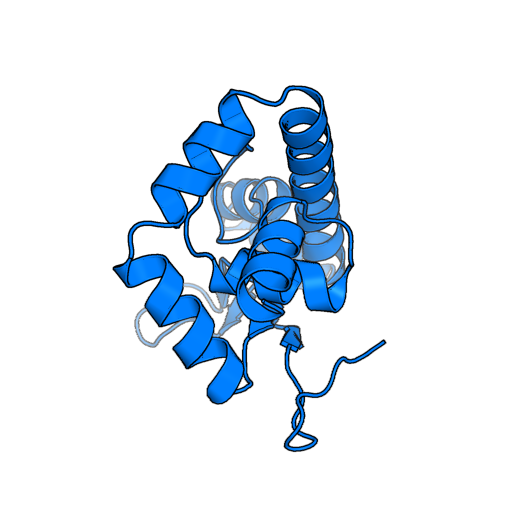620 -9.887 1.00 83.69 102 SER A O 1
ATOM 806 N N . TRP A 1 103 ? 12.646 7.840 -11.969 1.00 85.75 103 TRP A N 1
ATOM 807 C CA . TRP A 1 103 ? 11.640 6.790 -11.781 1.00 85.75 103 TRP A CA 1
ATOM 808 C C . TRP A 1 103 ? 12.211 5.584 -11.053 1.00 85.75 103 TRP A C 1
ATOM 810 O O . TRP A 1 103 ? 11.477 4.920 -10.322 1.00 85.75 103 TRP A O 1
ATOM 820 N N . TYR A 1 104 ? 13.501 5.314 -11.244 1.00 81.81 104 TYR A N 1
ATOM 821 C CA . TYR A 1 104 ? 14.199 4.242 -10.553 1.00 81.81 104 TYR A CA 1
ATOM 822 C C . TYR A 1 104 ? 14.128 4.450 -9.040 1.00 81.81 104 TYR A C 1
ATOM 824 O O . TYR A 1 104 ? 13.662 3.566 -8.321 1.00 81.81 104 TYR A O 1
ATOM 832 N N . ASP A 1 105 ? 14.464 5.654 -8.574 1.00 81.25 105 ASP A N 1
ATOM 833 C CA . ASP A 1 105 ? 14.408 6.005 -7.152 1.00 81.25 105 ASP A CA 1
ATOM 834 C C . ASP A 1 105 ? 12.977 5.886 -6.609 1.00 81.25 105 ASP A C 1
ATOM 836 O O . ASP A 1 105 ? 12.734 5.235 -5.594 1.00 81.25 105 ASP A O 1
ATOM 840 N N . VAL A 1 106 ? 11.984 6.395 -7.348 1.00 81.38 106 VAL A N 1
ATOM 841 C CA . VAL A 1 106 ? 10.571 6.284 -6.951 1.00 81.38 106 VAL A CA 1
ATOM 842 C C . VAL A 1 106 ? 10.127 4.829 -6.832 1.00 81.38 106 VAL A C 1
ATOM 844 O O . VAL A 1 106 ? 9.474 4.464 -5.857 1.00 81.38 106 VAL A O 1
ATOM 847 N N . ILE A 1 107 ? 10.452 3.974 -7.797 1.00 81.31 107 ILE A N 1
ATOM 848 C CA . ILE A 1 107 ? 10.075 2.556 -7.765 1.00 81.31 107 ILE A CA 1
ATOM 849 C C . ILE A 1 107 ? 10.736 1.838 -6.586 1.00 81.31 107 ILE A C 1
ATOM 851 O O . ILE A 1 107 ? 10.102 0.981 -5.966 1.00 81.31 107 ILE A O 1
ATOM 855 N N . ARG A 1 108 ? 11.985 2.193 -6.275 1.00 81.31 108 ARG A N 1
ATOM 856 C CA . ARG A 1 108 ? 12.785 1.551 -5.230 1.00 81.31 108 ARG A CA 1
ATOM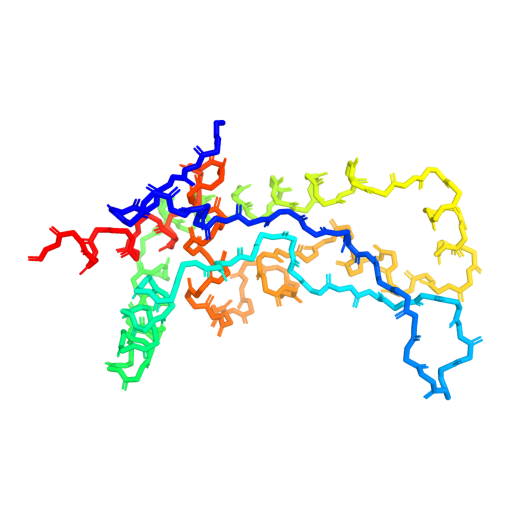 857 C C . ARG A 1 108 ? 12.482 2.024 -3.823 1.00 81.31 108 ARG A C 1
ATOM 859 O O . ARG A 1 108 ? 12.729 1.259 -2.899 1.00 81.31 108 ARG A O 1
ATOM 866 N N . GLU A 1 109 ? 11.984 3.242 -3.657 1.00 80.69 109 GLU A N 1
ATOM 867 C CA . GLU A 1 109 ? 11.843 3.858 -2.334 1.00 80.69 109 GLU A CA 1
ATOM 868 C C . GLU A 1 109 ? 10.394 4.126 -1.935 1.00 80.69 109 GLU A C 1
ATOM 870 O O . GLU A 1 109 ? 10.098 4.254 -0.745 1.00 80.69 109 GLU A O 1
ATOM 875 N N . SER A 1 110 ? 9.467 4.204 -2.895 1.00 81.31 110 SER A N 1
ATOM 876 C CA . SER A 1 110 ? 8.080 4.503 -2.543 1.00 81.31 110 SER A CA 1
ATOM 877 C C . SER A 1 110 ? 7.353 3.307 -1.930 1.00 81.31 110 SER A C 1
ATOM 879 O O . SER A 1 110 ? 7.412 2.168 -2.405 1.00 81.31 110 SER A O 1
ATOM 881 N N . GLY A 1 111 ? 6.634 3.608 -0.853 1.00 80.44 111 GLY A N 1
ATOM 882 C CA . GLY A 1 111 ? 5.767 2.686 -0.146 1.00 80.44 111 GLY A CA 1
ATOM 883 C C . GLY A 1 111 ? 4.402 2.525 -0.808 1.00 80.44 111 GLY A C 1
ATOM 884 O O . GLY A 1 111 ? 4.174 2.828 -1.984 1.00 80.44 111 GLY A O 1
ATOM 885 N N . VAL A 1 112 ? 3.459 2.042 -0.008 1.00 81.50 112 VAL A N 1
ATOM 886 C CA . VAL A 1 112 ? 2.068 1.843 -0.416 1.00 81.50 112 VAL A CA 1
ATOM 887 C C . VAL A 1 112 ? 1.461 3.170 -0.893 1.00 81.50 112 VAL A C 1
ATOM 889 O O . VAL A 1 112 ? 1.649 4.211 -0.272 1.00 81.50 112 VAL A O 1
ATOM 892 N N . GLY A 1 113 ? 0.760 3.154 -2.031 1.00 73.75 113 GLY A N 1
ATOM 893 C CA . GLY A 1 113 ? 0.184 4.371 -2.624 1.00 73.75 113 GLY A CA 1
ATOM 894 C C . GLY A 1 113 ? 1.175 5.251 -3.404 1.00 73.75 113 GLY A C 1
ATOM 895 O O . GLY A 1 113 ? 0.767 6.278 -3.958 1.00 73.75 113 GLY A O 1
ATOM 896 N N . GLY A 1 114 ? 2.451 4.861 -3.494 1.00 68.06 114 GLY A N 1
ATOM 897 C CA . GLY A 1 114 ? 3.486 5.605 -4.216 1.00 68.06 114 GLY A CA 1
ATOM 898 C C . GLY A 1 114 ? 4.006 6.822 -3.449 1.00 68.06 114 GLY A C 1
ATOM 899 O O . GLY A 1 114 ? 4.479 7.771 -4.068 1.00 68.06 114 GLY A O 1
ATOM 900 N N . ILE A 1 115 ? 3.881 6.815 -2.120 1.00 74.88 115 ILE A N 1
ATOM 901 C CA . ILE A 1 115 ? 4.428 7.850 -1.240 1.00 74.88 115 ILE A CA 1
ATOM 902 C C . ILE A 1 115 ? 5.901 7.543 -0.949 1.00 74.88 115 ILE A C 1
ATOM 904 O O . ILE A 1 115 ? 6.249 6.407 -0.625 1.00 74.88 115 ILE A O 1
ATOM 908 N N . LEU A 1 116 ? 6.763 8.554 -1.074 1.00 68.44 116 LEU A N 1
ATOM 909 C CA . LEU A 1 116 ? 8.175 8.464 -0.705 1.00 68.44 116 LEU A CA 1
ATOM 910 C C . LEU A 1 116 ? 8.321 8.595 0.814 1.00 68.44 116 LEU A C 1
ATOM 912 O O . LEU A 1 116 ? 8.028 9.647 1.379 1.00 68.44 116 LEU A O 1
ATOM 916 N N . GLY A 1 117 ? 8.796 7.530 1.457 1.00 60.00 117 GLY A N 1
ATOM 917 C CA . GLY A 1 117 ? 9.021 7.498 2.901 1.00 60.00 117 GLY A CA 1
ATOM 918 C C . GLY A 1 117 ? 7.749 7.356 3.748 1.00 60.00 117 GLY A C 1
ATOM 919 O O . GLY A 1 117 ? 6.626 7.577 3.300 1.00 60.00 117 GLY A O 1
ATOM 920 N N . SER A 1 118 ? 7.933 6.967 5.011 1.00 60.03 118 SER A N 1
ATOM 921 C CA . SER A 1 118 ? 6.858 6.795 6.001 1.00 60.03 118 SER A CA 1
ATOM 922 C C . SER A 1 118 ? 6.301 8.120 6.540 1.00 60.03 118 SER A C 1
ATOM 924 O O . SER A 1 118 ? 5.218 8.139 7.116 1.00 60.03 118 SER A O 1
ATOM 926 N N . SER A 1 119 ? 7.028 9.224 6.362 1.00 59.47 119 SER A N 1
ATOM 927 C CA . SER A 1 119 ? 6.715 10.543 6.923 1.00 59.47 119 SER A CA 1
ATOM 928 C C . SER A 1 119 ? 5.798 11.404 6.052 1.00 59.47 119 SER A C 1
ATOM 930 O O . SER A 1 119 ? 5.324 12.439 6.509 1.00 59.47 119 SER A O 1
ATOM 932 N N . ALA A 1 120 ? 5.529 10.997 4.811 1.00 63.56 120 ALA A N 1
ATOM 933 C CA . ALA A 1 120 ? 4.739 11.775 3.856 1.00 63.56 120 ALA A CA 1
ATOM 934 C C . ALA A 1 120 ? 3.217 11.497 3.918 1.00 63.56 120 ALA A C 1
ATOM 936 O O . ALA A 1 120 ? 2.482 11.876 3.007 1.00 63.56 120 ALA A O 1
ATOM 937 N N . GLY A 1 121 ? 2.746 10.884 5.011 1.00 74.38 121 GLY A N 1
ATOM 938 C CA . GLY A 1 121 ? 1.326 10.654 5.293 1.00 74.38 121 GLY A CA 1
ATOM 939 C C . GLY A 1 121 ? 0.755 9.372 4.681 1.00 74.38 121 GLY A C 1
ATOM 940 O O . GLY A 1 121 ? 1.466 8.567 4.072 1.00 74.38 121 GLY A O 1
ATOM 941 N N . LEU A 1 122 ? -0.549 9.167 4.870 1.00 84.31 122 LEU A N 1
ATOM 942 C CA . LEU A 1 122 ? -1.313 8.041 4.333 1.00 84.31 122 LEU A CA 1
ATOM 943 C C . LEU A 1 122 ? -2.132 8.502 3.124 1.00 84.31 122 LEU A C 1
ATOM 945 O O . LEU A 1 122 ? -2.982 9.380 3.231 1.00 84.31 122 LEU A O 1
ATOM 949 N N . LYS A 1 123 ? -1.913 7.887 1.954 1.00 80.56 123 LYS A N 1
ATOM 950 C CA . LYS A 1 123 ? -2.598 8.307 0.718 1.00 80.56 123 LYS A CA 1
ATOM 951 C C . LYS A 1 123 ? -4.052 7.854 0.656 1.00 80.56 123 LYS A C 1
ATOM 953 O O . LYS A 1 123 ? -4.957 8.667 0.526 1.00 80.56 123 LYS A O 1
ATOM 958 N N . CYS A 1 124 ? -4.250 6.537 0.648 1.00 90.56 124 CYS A N 1
ATOM 959 C CA . CYS A 1 124 ? -5.559 5.909 0.538 1.00 90.56 124 CYS A CA 1
ATOM 960 C C . CYS A 1 124 ? -5.580 4.597 1.314 1.00 90.56 124 CYS A C 1
ATOM 962 O O . CYS A 1 124 ? -4.678 3.759 1.206 1.00 90.56 124 CYS A O 1
ATOM 964 N N . LEU A 1 125 ? -6.643 4.396 2.079 1.00 94.69 125 LEU A N 1
ATOM 965 C CA . LEU A 1 125 ? -6.846 3.209 2.894 1.00 94.69 125 LEU A CA 1
ATOM 966 C C . LEU A 1 125 ? -7.025 1.959 2.027 1.00 94.69 125 LEU A C 1
ATOM 968 O O . LEU A 1 125 ? -6.665 0.872 2.474 1.00 94.69 125 LEU A O 1
ATOM 972 N N . HIS A 1 126 ? -7.485 2.087 0.774 1.00 94.62 126 HIS A N 1
ATOM 973 C CA . HIS A 1 126 ? -7.607 0.944 -0.142 1.00 94.62 126 HIS A CA 1
ATOM 974 C C . HIS A 1 126 ? -6.268 0.267 -0.395 1.00 94.62 126 HIS A C 1
ATOM 976 O O . HIS A 1 126 ? -6.197 -0.959 -0.358 1.00 94.62 126 HIS A O 1
ATOM 982 N N . ALA A 1 127 ? -5.210 1.048 -0.626 1.00 92.62 127 ALA A N 1
ATOM 983 C CA . ALA A 1 127 ? -3.890 0.501 -0.906 1.00 92.62 127 ALA A CA 1
ATOM 984 C C . ALA A 1 127 ? -3.293 -0.161 0.344 1.00 92.62 127 ALA A C 1
ATOM 986 O O . ALA A 1 127 ? -2.762 -1.265 0.249 1.00 92.62 127 ALA A O 1
ATOM 987 N N . HIS A 1 128 ? -3.435 0.459 1.524 1.00 93.94 128 HIS A N 1
ATOM 988 C CA . HIS A 1 128 ? -2.974 -0.141 2.784 1.00 93.94 128 HIS A CA 1
ATOM 989 C C . HIS A 1 128 ? -3.733 -1.425 3.113 1.00 93.94 128 HIS A C 1
ATOM 991 O O . HIS A 1 128 ? -3.125 -2.415 3.518 1.00 93.94 128 HIS A O 1
ATOM 997 N N . TYR A 1 129 ? -5.047 -1.435 2.901 1.00 95.19 129 TYR A N 1
ATOM 998 C CA . TYR A 1 129 ? -5.870 -2.610 3.136 1.00 95.19 129 TYR A CA 1
ATOM 999 C C . TYR A 1 129 ? -5.545 -3.745 2.160 1.00 95.19 129 TYR A C 1
ATOM 1001 O O . TYR A 1 129 ? -5.296 -4.866 2.598 1.00 95.19 129 TYR A O 1
ATOM 1009 N N . ALA A 1 130 ? -5.447 -3.456 0.859 1.00 94.00 130 ALA A N 1
ATOM 1010 C CA . ALA A 1 130 ? -5.068 -4.441 -0.154 1.00 94.00 130 ALA A CA 1
ATOM 1011 C C . ALA A 1 130 ? -3.695 -5.065 0.139 1.00 94.00 130 ALA A C 1
ATOM 1013 O O . ALA A 1 130 ? -3.521 -6.282 0.050 1.00 94.00 130 ALA A O 1
ATOM 1014 N N . ASP A 1 131 ? -2.738 -4.232 0.540 1.00 93.19 131 ASP A N 1
ATOM 1015 C CA . ASP A 1 131 ? -1.400 -4.646 0.932 1.00 93.19 131 ASP A CA 1
ATOM 1016 C C . ASP A 1 131 ? -1.395 -5.553 2.176 1.00 93.19 131 ASP A C 1
ATOM 1018 O O . ASP A 1 131 ? -0.706 -6.577 2.214 1.00 93.19 131 ASP A O 1
ATOM 1022 N N . TYR A 1 132 ? -2.213 -5.228 3.180 1.00 94.19 132 TYR A N 1
ATOM 1023 C CA . TYR A 1 132 ? -2.399 -6.082 4.352 1.00 94.19 132 TYR A CA 1
ATOM 1024 C C . TYR A 1 132 ? -3.057 -7.419 4.001 1.00 94.19 132 TYR A C 1
ATOM 1026 O O . TYR A 1 132 ? -2.560 -8.455 4.435 1.00 94.19 132 TYR A O 1
ATOM 1034 N N . LEU A 1 133 ? -4.102 -7.431 3.171 1.00 92.94 133 LEU A N 1
ATOM 1035 C CA . LEU A 1 133 ? -4.737 -8.675 2.720 1.00 92.94 133 LEU A CA 1
ATOM 1036 C C . LEU A 1 133 ? -3.751 -9.598 1.987 1.00 92.94 133 LEU A C 1
ATOM 1038 O O . LEU A 1 133 ? -3.814 -10.818 2.131 1.00 92.94 133 LEU A O 1
ATOM 1042 N N . ALA A 1 134 ? -2.818 -9.026 1.221 1.00 91.88 134 ALA A N 1
ATOM 1043 C CA . ALA A 1 134 ? -1.844 -9.797 0.459 1.00 91.88 134 ALA A CA 1
ATOM 1044 C C . ALA A 1 134 ? -0.637 -10.266 1.290 1.00 91.88 134 ALA A C 1
ATOM 1046 O O . ALA A 1 134 ? -0.159 -11.388 1.099 1.00 91.88 134 ALA A O 1
ATOM 1047 N N . ARG A 1 135 ? -0.111 -9.412 2.181 1.00 91.81 135 ARG A N 1
ATOM 1048 C CA . ARG A 1 135 ? 1.179 -9.641 2.863 1.00 91.81 135 ARG A CA 1
ATOM 1049 C C . ARG A 1 135 ? 1.097 -9.736 4.386 1.00 91.81 135 ARG A C 1
ATOM 1051 O O . ARG A 1 135 ? 2.040 -10.228 4.996 1.00 91.81 135 ARG A O 1
ATOM 1058 N N . GLY A 1 136 ? 0.031 -9.238 5.009 1.00 92.38 136 GLY A N 1
ATOM 1059 C CA . GLY A 1 136 ? -0.220 -9.321 6.455 1.00 92.38 136 GLY A CA 1
ATOM 1060 C C . GLY A 1 136 ? 0.656 -8.438 7.354 1.00 92.38 136 GLY A C 1
ATOM 1061 O O . GLY A 1 136 ? 0.533 -8.514 8.573 1.00 92.38 136 GLY A O 1
ATOM 1062 N N . LYS A 1 137 ? 1.545 -7.610 6.788 1.00 91.75 137 LYS A N 1
ATOM 1063 C CA . LYS A 1 137 ? 2.559 -6.850 7.551 1.00 91.75 137 LYS A CA 1
ATOM 1064 C C . LYS A 1 137 ? 2.215 -5.381 7.802 1.00 91.75 137 LYS A C 1
ATOM 1066 O O . LYS A 1 137 ? 2.807 -4.768 8.678 1.00 91.75 137 LYS A O 1
ATOM 1071 N N . ASN A 1 138 ? 1.304 -4.802 7.024 1.00 93.44 138 ASN A N 1
ATOM 1072 C CA . ASN A 1 138 ? 1.020 -3.368 7.056 1.00 93.44 138 ASN A CA 1
ATOM 1073 C C . ASN A 1 138 ? 0.102 -3.006 8.241 1.00 93.44 138 ASN A C 1
ATOM 1075 O O . ASN A 1 138 ? -1.061 -3.421 8.229 1.00 93.44 138 ASN A O 1
ATOM 1079 N N . PRO A 1 139 ? 0.577 -2.245 9.249 1.00 95.31 139 PRO A N 1
ATOM 1080 C CA . PRO A 1 139 ? -0.214 -1.939 10.443 1.00 95.31 139 PRO A CA 1
ATOM 1081 C C . PRO A 1 139 ? -1.444 -1.078 10.131 1.00 95.31 139 PRO A C 1
ATOM 1083 O O . PRO A 1 139 ? -2.512 -1.324 10.683 1.00 95.31 139 PRO A O 1
ATOM 1086 N N . VAL A 1 140 ? -1.342 -0.146 9.179 1.00 95.44 140 VAL A N 1
ATOM 1087 C CA . VAL A 1 140 ? -2.479 0.676 8.737 1.00 95.44 140 VAL A CA 1
ATOM 1088 C C . VAL A 1 140 ? -3.546 -0.203 8.093 1.00 95.44 140 VAL A C 1
ATOM 1090 O O . VAL A 1 140 ? -4.725 -0.104 8.424 1.00 95.44 140 VAL A O 1
ATOM 1093 N N . GLY A 1 141 ? -3.138 -1.125 7.218 1.00 95.31 141 GLY A N 1
ATOM 1094 C CA . GLY A 1 141 ? -4.068 -2.070 6.603 1.00 95.31 141 GLY A CA 1
ATOM 1095 C C . GLY A 1 141 ? -4.706 -3.029 7.612 1.00 95.31 141 GLY A C 1
ATOM 1096 O O . GLY A 1 141 ? -5.885 -3.354 7.478 1.00 95.31 141 GLY A O 1
ATOM 1097 N N . LYS A 1 142 ? -3.973 -3.418 8.663 1.00 96.44 142 LYS A N 1
ATOM 1098 C CA . LYS A 1 142 ? -4.513 -4.186 9.795 1.00 96.44 142 LYS A CA 1
ATOM 1099 C C . LYS A 1 142 ? -5.589 -3.402 10.548 1.00 96.44 142 LYS A C 1
ATOM 1101 O O . LYS A 1 142 ? -6.615 -3.978 10.891 1.00 96.44 142 LYS A O 1
ATOM 1106 N N . TRP A 1 143 ? -5.387 -2.107 10.789 1.00 97.19 143 TRP A N 1
ATOM 1107 C CA . TRP A 1 143 ? -6.405 -1.268 11.427 1.00 97.19 143 TRP A CA 1
ATOM 1108 C C . TRP A 1 143 ? -7.652 -1.125 10.559 1.00 97.19 143 TRP A C 1
ATOM 1110 O O . TRP A 1 143 ? -8.756 -1.248 11.076 1.00 97.19 143 TRP A O 1
ATOM 1120 N N . VAL A 1 144 ? -7.496 -0.956 9.242 1.00 96.56 144 VAL A N 1
ATOM 1121 C CA . VAL A 1 144 ? -8.640 -0.966 8.316 1.00 96.56 144 VAL A CA 1
ATOM 1122 C C . VAL A 1 144 ? -9.378 -2.304 8.384 1.00 96.56 144 VAL A C 1
ATOM 1124 O O . VAL A 1 144 ? -10.596 -2.316 8.501 1.00 96.56 144 VAL A O 1
ATOM 1127 N N . TYR A 1 145 ? -8.660 -3.432 8.383 1.00 95.31 145 TYR A N 1
ATOM 1128 C CA . TYR A 1 145 ? -9.271 -4.756 8.542 1.00 95.31 145 TYR A CA 1
ATOM 1129 C C . TYR A 1 145 ? -10.107 -4.859 9.826 1.00 95.31 145 TYR A C 1
ATOM 1131 O O . TYR A 1 145 ? -11.229 -5.358 9.785 1.00 95.31 145 TYR A O 1
ATOM 1139 N N . GLN A 1 146 ? -9.580 -4.365 10.950 1.00 95.75 146 GLN A N 1
ATOM 1140 C CA . GLN A 1 146 ? -10.277 -4.366 12.238 1.00 95.75 146 GLN A CA 1
ATOM 1141 C C . GLN A 1 146 ? -11.546 -3.509 12.195 1.00 95.75 146 GLN A C 1
ATOM 1143 O O . GLN A 1 146 ? -12.610 -4.016 12.523 1.00 95.75 146 GLN A O 1
ATOM 1148 N N . LEU A 1 147 ? -11.458 -2.277 11.686 1.00 96.25 147 LEU A N 1
ATOM 1149 C CA . LEU A 1 147 ? -12.599 -1.359 11.558 1.00 96.25 147 LEU A CA 1
ATOM 1150 C C . LEU A 1 147 ? -13.721 -1.893 10.657 1.00 96.25 147 LEU A C 1
ATOM 1152 O O . LEU A 1 147 ? -14.868 -1.493 10.800 1.00 96.25 147 LEU A O 1
ATOM 1156 N N . LEU A 1 148 ? -13.389 -2.756 9.695 1.00 92.56 148 LEU A N 1
ATOM 1157 C CA . LEU A 1 148 ? -14.362 -3.388 8.801 1.00 92.56 148 LEU A CA 1
ATOM 1158 C C . LEU A 1 148 ? -14.940 -4.699 9.348 1.00 92.56 148 LEU A C 1
ATOM 1160 O O . LEU A 1 148 ? -15.879 -5.232 8.758 1.00 92.56 148 LEU A O 1
ATOM 1164 N N . SER A 1 149 ? -14.344 -5.243 10.411 1.00 85.31 149 SER A N 1
ATOM 1165 C CA . SER A 1 149 ? -14.765 -6.495 11.053 1.00 85.31 149 SER A CA 1
ATOM 1166 C C . SER A 1 149 ? -15.620 -6.267 12.306 1.00 85.31 149 SER A C 1
ATOM 1168 O O . SER A 1 149 ? -16.130 -7.237 12.866 1.00 85.31 149 SER A O 1
ATOM 1170 N N . GLU A 1 150 ? -15.732 -5.013 12.746 1.00 65.12 150 GLU A N 1
ATOM 1171 C CA . GLU A 1 150 ? -16.626 -4.532 13.808 1.00 65.12 150 GLU A CA 1
ATOM 1172 C C . GLU A 1 150 ? -18.026 -4.223 13.256 1.00 65.12 150 GLU A C 1
ATOM 1174 O O . GLU A 1 150 ? -19.009 -4.564 13.955 1.00 65.12 150 GLU A O 1
#

pLDDT: mean 87.81, std 8.63, range [46.06, 97.19]

Sequence (150 aa):
MASRCPLGMPETIITSPVVTARPGFAEPFEPFPTVFWLTCPGAIRAVSRLEAEGWITKLETRLAEDPEAQSAYEEAVRSYAAFRQTLLTEDELKWIEAHRPSWYDVIRESGVGGILGSSAGLKCLHAHYADYLARGKNPVGKWVYQLLSE

Mean predicted aligned error: 5.08 Å

Radius of gyration: 15.98 Å; Cα contacts (8 Å, |Δi|>4): 218; chains: 1; bounding box: 38×29×45 Å

Solvent-accessible surface area (backbone atoms only — not comparable to full-atom values): 8245 Å² total; per-residue (Å²): 112,87,51,59,44,99,85,69,44,60,28,52,47,82,49,54,46,54,40,77,39,59,92,90,54,97,49,80,52,40,84,40,50,52,39,36,40,63,62,32,67,67,58,52,53,55,47,52,49,42,51,74,72,47,42,56,60,54,50,49,51,52,39,74,74,29,68,66,53,38,54,42,37,44,49,32,27,52,53,42,8,54,53,45,52,72,61,53,53,72,66,57,51,54,48,33,52,74,77,37,52,74,55,43,52,48,52,56,51,16,19,71,58,46,37,66,55,77,84,71,66,79,81,52,67,52,32,34,29,18,40,16,64,63,69,70,56,31,53,68,9,48,50,50,53,51,70,73,73,110

Foldseek 3Di:
DFDADPVRHTQKDFDAQWDQDDPPDPDRIDGDQAGIAGDPPVLVVLQVVCVVVVVQVVVQVVCVVDPVLVVLQQVQFQVQLVVNVVRDDPVRQVVCVVPPVVVNCQSNAAGFRSHGGSPRGDDGLRRLLRSCSVPVRRVSNVVSVVVSVD

Secondary structure (DSSP, 8-state):
---B-TTS-BSEEE--SEEEPPTT-SSSEEE-S-SEEE--HHHHHHHHHHHHTTHHHHHHHHHHH-HHHHHHHHHHHHHHHHHHHTTS-HHHHHHHHHH-HHHHHHHHHB-GGG-BSTTS----HHHHHHHHHHHS--HHHHHHHHHHH-